Protein AF-A0A2N7VLW0-F1 (afdb_monomer_lite)

Structure (mmCIF, N/CA/C/O backbone):
data_AF-A0A2N7VLW0-F1
#
_entry.id   AF-A0A2N7VLW0-F1
#
loop_
_atom_site.group_PDB
_atom_site.id
_atom_site.type_symbol
_atom_site.label_atom_id
_atom_site.label_alt_id
_atom_site.label_comp_id
_atom_site.label_asym_id
_atom_site.label_entity_id
_atom_site.label_seq_id
_atom_site.pdbx_PDB_ins_code
_atom_site.Cartn_x
_atom_site.Cartn_y
_atom_site.Cartn_z
_atom_site.occupancy
_atom_site.B_iso_or_equiv
_atom_site.auth_seq_id
_atom_site.auth_comp_id
_atom_site.auth_asym_id
_atom_site.auth_atom_id
_atom_site.pdbx_PDB_model_num
ATOM 1 N N . MET A 1 1 ? -10.465 -4.801 9.282 1.00 83.06 1 MET A N 1
ATOM 2 C CA . MET A 1 1 ? -9.390 -5.533 10.003 1.00 83.06 1 MET A CA 1
ATOM 3 C C . MET A 1 1 ? -9.014 -4.703 11.207 1.00 83.06 1 MET A C 1
ATOM 5 O O . MET A 1 1 ? -8.911 -3.497 11.035 1.00 83.06 1 MET A O 1
ATOM 9 N N . ASP A 1 2 ? -8.808 -5.303 12.376 1.00 88.38 2 ASP A N 1
ATOM 10 C CA . ASP A 1 2 ? -8.513 -4.517 13.576 1.00 88.38 2 ASP A CA 1
ATOM 11 C C . ASP A 1 2 ? -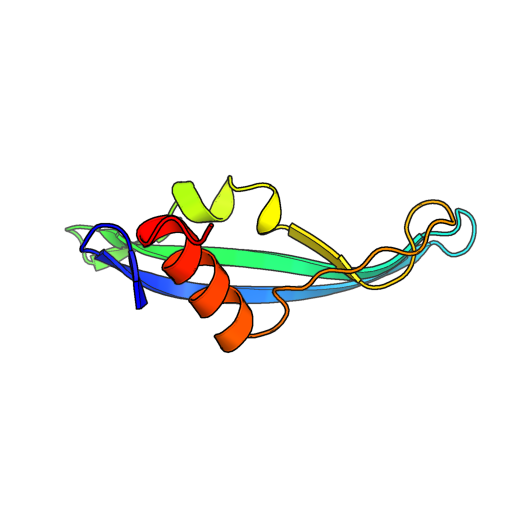7.013 -4.256 13.723 1.00 88.38 2 ASP A C 1
ATOM 13 O O . ASP A 1 2 ? -6.192 -5.176 13.684 1.00 88.38 2 ASP A O 1
ATOM 17 N N . LEU A 1 3 ? -6.664 -2.981 13.877 1.00 89.50 3 LEU A N 1
ATOM 18 C CA . LEU A 1 3 ? -5.338 -2.513 14.263 1.00 89.50 3 LEU A CA 1
ATOM 19 C C . LEU A 1 3 ? -5.496 -1.706 15.544 1.00 89.50 3 LEU A C 1
ATOM 21 O O . LEU A 1 3 ? -6.359 -0.835 15.598 1.00 89.50 3 LEU A O 1
ATOM 25 N N . GLU A 1 4 ? -4.687 -2.005 16.563 1.00 85.12 4 GLU A N 1
ATOM 26 C CA . GLU A 1 4 ? -4.691 -1.263 17.838 1.00 85.12 4 GLU A CA 1
ATOM 27 C C . GLU A 1 4 ? -6.098 -1.152 18.465 1.00 85.12 4 GLU A C 1
ATOM 29 O O . GLU A 1 4 ? -6.476 -0.133 19.034 1.00 85.12 4 GLU A O 1
ATOM 34 N N . GLY A 1 5 ? -6.909 -2.206 18.320 1.00 87.38 5 GLY A N 1
ATOM 35 C CA . GLY A 1 5 ? -8.279 -2.256 18.842 1.00 87.38 5 GLY A CA 1
ATOM 36 C C . GLY A 1 5 ? -9.321 -1.476 18.030 1.00 87.38 5 GLY A C 1
ATOM 37 O O . GLY A 1 5 ? -10.479 -1.442 18.433 1.00 87.38 5 GLY A O 1
ATOM 38 N N . LYS A 1 6 ? -8.953 -0.880 16.887 1.00 90.50 6 LYS A N 1
ATOM 39 C CA . LYS A 1 6 ? -9.873 -0.157 15.997 1.00 90.50 6 LYS A CA 1
ATOM 40 C C . LYS A 1 6 ? -10.058 -0.881 14.669 1.00 90.50 6 LYS A C 1
ATOM 42 O O . LYS A 1 6 ? -9.084 -1.264 14.013 1.00 90.50 6 LYS A O 1
ATOM 47 N N . THR A 1 7 ? -11.304 -1.008 14.221 1.00 93.06 7 THR A N 1
ATOM 48 C CA . THR A 1 7 ? -11.601 -1.539 12.889 1.00 93.06 7 THR A CA 1
ATOM 49 C C . THR A 1 7 ? -11.178 -0.548 11.815 1.00 93.06 7 THR A C 1
ATOM 51 O O . THR A 1 7 ? -11.615 0.598 11.785 1.00 93.06 7 THR A O 1
ATOM 54 N N . ASN A 1 8 ? -10.314 -1.020 10.922 1.00 95.12 8 ASN A N 1
ATOM 55 C CA . ASN A 1 8 ? -9.798 -0.260 9.797 1.00 95.12 8 ASN A CA 1
ATOM 56 C C . ASN A 1 8 ? -10.418 -0.727 8.478 1.00 95.12 8 ASN A C 1
ATOM 58 O O . ASN A 1 8 ? -10.550 -1.940 8.236 1.00 95.12 8 ASN A O 1
ATOM 62 N N . ILE A 1 9 ? -10.705 0.247 7.615 1.00 95.50 9 ILE A N 1
ATOM 63 C CA . ILE A 1 9 ? -10.992 0.078 6.188 1.00 95.50 9 ILE A CA 1
ATOM 64 C C . ILE A 1 9 ? -9.695 0.336 5.427 1.00 95.50 9 ILE A C 1
ATOM 66 O O . ILE A 1 9 ? -9.041 1.342 5.675 1.00 95.50 9 ILE A O 1
ATOM 70 N N . PHE A 1 10 ? -9.333 -0.557 4.509 1.00 96.19 10 PHE A N 1
ATOM 71 C CA . PHE A 1 10 ? -8.136 -0.420 3.679 1.00 96.19 10 PHE A CA 1
ATOM 72 C C . PHE A 1 10 ? -8.510 -0.154 2.228 1.00 96.19 10 PHE A C 1
ATOM 74 O O . PHE A 1 10 ? -9.424 -0.787 1.698 1.00 96.19 10 PHE A O 1
ATOM 81 N N . THR A 1 11 ? -7.737 0.707 1.577 1.00 97.31 11 THR A N 1
ATOM 82 C CA . THR A 1 11 ? -7.798 0.949 0.134 1.00 97.31 11 THR A CA 1
ATOM 83 C C . THR A 1 11 ? -6.422 0.734 -0.462 1.00 97.31 11 THR A C 1
ATOM 85 O O . THR A 1 11 ? -5.422 1.224 0.054 1.00 97.31 11 THR A O 1
ATOM 88 N N . ILE A 1 12 ? -6.377 -0.014 -1.559 1.00 97.88 12 ILE A N 1
ATOM 89 C CA . ILE A 1 12 ? -5.164 -0.246 -2.339 1.00 97.88 12 ILE A CA 1
ATOM 90 C C . ILE A 1 12 ? -5.423 0.405 -3.686 1.00 97.88 12 ILE A C 1
ATOM 92 O O . ILE A 1 12 ? -6.335 -0.008 -4.402 1.00 97.88 12 ILE A O 1
ATOM 96 N N . VAL A 1 13 ? -4.656 1.440 -4.003 1.00 97.94 13 VAL A N 1
ATOM 97 C CA . VAL A 1 13 ? -4.749 2.151 -5.277 1.00 97.94 13 VAL A CA 1
ATOM 98 C C . VAL A 1 13 ? -3.469 1.941 -6.063 1.00 97.94 13 VAL A C 1
ATOM 100 O O . VAL A 1 13 ? -2.394 1.776 -5.484 1.00 97.94 13 VAL A O 1
ATOM 103 N N . HIS A 1 14 ? -3.588 1.930 -7.386 1.00 97.94 14 HIS A N 1
ATOM 104 C CA . HIS A 1 14 ? -2.430 1.907 -8.258 1.00 97.94 14 HIS A CA 1
ATOM 105 C C . HIS A 1 14 ? -2.684 2.685 -9.540 1.00 97.94 14 HIS A C 1
ATOM 107 O O . HIS A 1 14 ? -3.821 2.798 -10.000 1.00 97.94 14 HIS A O 1
ATOM 113 N N . TRP A 1 15 ? -1.607 3.162 -10.147 1.00 98.12 15 TRP A N 1
ATOM 114 C CA . TRP A 1 15 ? -1.621 3.755 -11.478 1.00 98.12 15 TRP A CA 1
ATOM 115 C C . TRP A 1 15 ? -0.389 3.319 -12.262 1.00 98.12 15 TRP A C 1
ATOM 117 O O . TRP A 1 15 ? 0.644 2.965 -11.688 1.00 98.12 15 TRP A O 1
ATOM 127 N N . ASP A 1 16 ? -0.519 3.319 -13.585 1.00 98.19 16 ASP A N 1
ATOM 128 C CA . ASP A 1 16 ? 0.592 2.997 -14.468 1.00 98.19 16 ASP A CA 1
ATOM 129 C C . ASP A 1 16 ? 1.5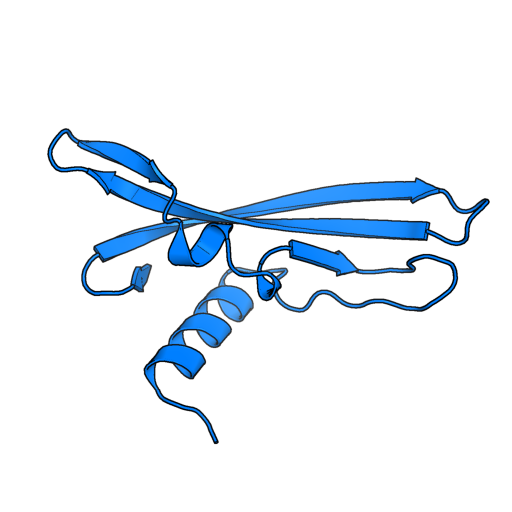53 4.194 -14.552 1.00 98.19 16 ASP A C 1
ATOM 131 O O . ASP A 1 16 ? 1.145 5.345 -14.714 1.00 98.19 16 ASP A O 1
ATOM 135 N N . VAL A 1 17 ? 2.848 3.910 -14.454 1.00 97.75 17 VAL A N 1
ATOM 136 C CA . VAL A 1 17 ? 3.951 4.849 -14.666 1.00 97.75 17 VAL A CA 1
ATOM 137 C C . VAL A 1 17 ? 4.674 4.429 -15.938 1.00 97.75 17 VAL A C 1
ATOM 139 O O . VAL A 1 17 ? 4.993 3.254 -16.121 1.00 97.75 17 VAL A O 1
ATOM 142 N N . ASN A 1 18 ? 4.939 5.379 -16.834 1.00 97.25 18 ASN A N 1
ATOM 143 C CA . ASN A 1 18 ? 5.583 5.099 -18.116 1.00 97.25 18 ASN A CA 1
ATOM 144 C C . ASN A 1 18 ? 6.578 6.199 -18.501 1.00 97.25 18 ASN A C 1
ATOM 146 O O . 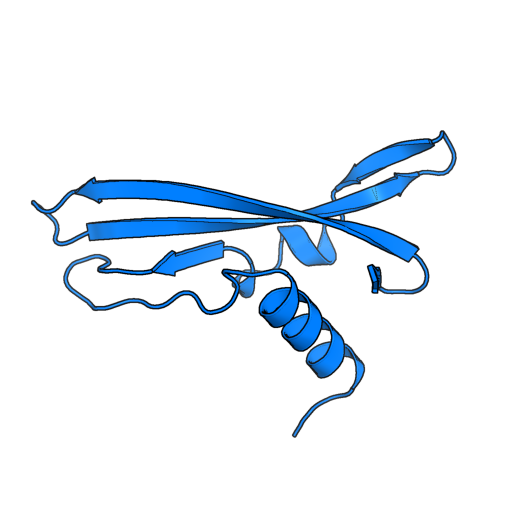ASN A 1 18 ? 6.343 6.992 -19.408 1.00 97.25 18 ASN A O 1
ATOM 150 N N . SER A 1 19 ? 7.716 6.205 -17.821 1.00 95.75 19 SER A N 1
ATOM 151 C CA . SER A 1 19 ? 8.864 7.076 -18.076 1.00 95.75 19 SER A CA 1
ATOM 152 C C . SER A 1 19 ? 10.061 6.236 -18.527 1.00 95.75 19 SER A C 1
ATOM 154 O O . SER A 1 19 ? 11.150 6.292 -17.957 1.00 95.75 19 SER A O 1
ATOM 156 N N . ARG A 1 20 ? 9.864 5.426 -19.577 1.00 93.12 20 ARG A N 1
ATOM 157 C CA . ARG A 1 20 ? 10.889 4.501 -20.103 1.00 93.12 20 ARG A CA 1
ATOM 158 C C . ARG A 1 20 ? 12.200 5.185 -20.496 1.00 93.12 20 ARG A C 1
ATOM 160 O O . ARG A 1 20 ? 13.239 4.544 -20.417 1.00 93.12 20 ARG A O 1
ATOM 167 N N . GLY A 1 21 ? 12.164 6.470 -20.863 1.00 96.00 21 GLY A N 1
ATOM 168 C CA . GLY A 1 21 ? 13.364 7.251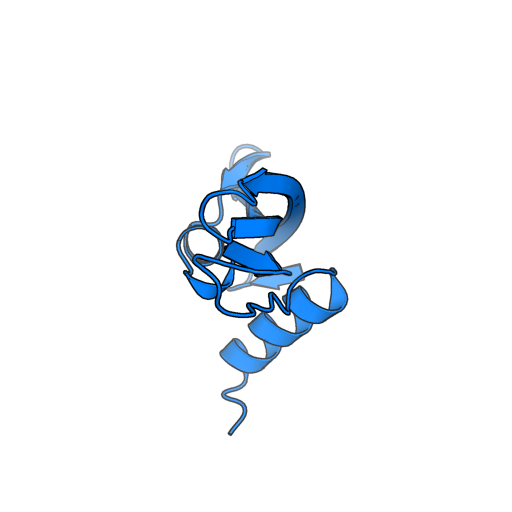 -21.194 1.00 96.00 21 GLY A CA 1
ATOM 169 C C . GLY A 1 21 ? 14.365 7.388 -20.040 1.00 96.00 21 GLY A C 1
ATOM 170 O O . GLY A 1 21 ? 15.551 7.547 -20.297 1.00 96.00 21 GLY A O 1
ATOM 171 N N . ILE A 1 22 ? 13.905 7.269 -18.791 1.00 95.44 22 ILE A N 1
ATOM 172 C CA . ILE A 1 22 ? 14.754 7.232 -17.588 1.00 95.44 22 ILE A CA 1
ATOM 173 C C . ILE A 1 22 ? 14.731 5.854 -16.910 1.00 95.44 22 ILE A C 1
ATOM 175 O O . ILE A 1 22 ? 15.094 5.728 -15.749 1.00 95.44 22 ILE A O 1
ATOM 179 N N . GLY A 1 23 ? 14.246 4.818 -17.603 1.00 96.38 23 GLY A N 1
ATOM 180 C CA . GLY A 1 23 ? 14.152 3.469 -17.045 1.00 96.38 23 GLY A CA 1
ATOM 181 C C . GLY A 1 23 ? 13.108 3.297 -15.936 1.00 96.38 23 GLY A C 1
ATOM 182 O O . GLY A 1 23 ? 13.183 2.314 -15.209 1.00 96.38 23 GLY A O 1
ATOM 183 N N . THR A 1 24 ? 12.128 4.202 -15.809 1.00 97.62 24 THR A N 1
ATOM 184 C CA . THR A 1 24 ? 11.078 4.119 -14.776 1.00 97.62 24 THR A CA 1
ATOM 185 C C . THR A 1 24 ? 9.729 3.775 -15.400 1.00 97.62 24 THR A C 1
ATOM 187 O O . THR A 1 24 ? 9.113 4.618 -16.051 1.00 97.62 24 THR A O 1
ATOM 190 N N . TYR A 1 25 ? 9.245 2.545 -15.239 1.00 98.12 25 TYR A N 1
ATOM 191 C CA . TYR A 1 25 ? 7.953 2.113 -15.785 1.00 98.12 25 TYR A CA 1
ATOM 192 C C . TYR A 1 25 ? 7.376 0.897 -15.055 1.00 98.12 25 TYR A C 1
ATOM 194 O O . TYR A 1 25 ? 8.112 0.025 -14.607 1.00 98.12 25 TYR A O 1
ATOM 202 N N . GLY A 1 26 ? 6.052 0.815 -14.943 1.00 97.94 26 GLY A N 1
ATOM 203 C CA . GLY A 1 26 ? 5.373 -0.236 -14.183 1.00 97.94 26 GLY A CA 1
ATOM 204 C C . GLY A 1 26 ? 4.119 0.288 -13.501 1.00 97.94 26 GLY A C 1
ATOM 205 O O . GLY A 1 26 ? 3.504 1.233 -13.986 1.00 97.94 26 GLY A O 1
ATOM 206 N N . LYS A 1 27 ? 3.753 -0.304 -12.366 1.00 98.31 27 LYS A N 1
ATOM 207 C CA . LYS A 1 27 ? 2.640 0.157 -11.530 1.00 98.31 27 LYS A CA 1
ATOM 208 C C . LYS A 1 27 ? 3.169 0.749 -10.240 1.00 98.31 27 LYS A C 1
ATOM 210 O O . LYS A 1 27 ? 3.939 0.101 -9.536 1.00 98.31 27 LYS A O 1
ATOM 215 N N . TYR A 1 28 ? 2.725 1.952 -9.915 1.00 98.06 28 TYR A N 1
ATOM 216 C CA . TYR A 1 28 ? 2.957 2.537 -8.605 1.00 98.06 28 TYR A CA 1
ATOM 217 C C . TYR A 1 28 ? 1.750 2.257 -7.720 1.00 98.06 28 TYR A C 1
ATOM 219 O O . TYR A 1 28 ? 0.618 2.500 -8.137 1.00 98.06 28 TYR A O 1
ATOM 227 N N . TYR A 1 29 ? 1.988 1.718 -6.531 1.00 98.31 29 TYR A N 1
ATOM 228 C CA . TYR A 1 29 ? 0.962 1.344 -5.568 1.00 98.31 29 TYR A CA 1
ATOM 229 C C . TYR A 1 29 ? 1.024 2.239 -4.342 1.00 98.31 29 TYR A C 1
ATOM 231 O O . TYR A 1 29 ? 2.105 2.583 -3.867 1.00 98.31 29 TYR A O 1
ATOM 239 N N . GLN A 1 30 ? -0.146 2.514 -3.775 1.00 98.00 30 GLN A N 1
ATOM 240 C CA . GLN A 1 30 ? -0.274 3.152 -2.475 1.00 98.00 30 GLN A CA 1
ATOM 241 C C . GLN A 1 30 ? -1.400 2.500 -1.673 1.00 98.00 30 GLN A C 1
ATOM 243 O O . GLN A 1 30 ? -2.493 2.240 -2.184 1.00 98.00 30 GLN A O 1
ATOM 248 N N . VAL A 1 31 ? -1.117 2.207 -0.407 1.00 97.88 31 VAL A N 1
ATOM 249 C CA . VAL A 1 31 ? -2.045 1.576 0.529 1.00 97.88 31 VAL A CA 1
ATOM 250 C C . VAL A 1 31 ? -2.438 2.588 1.593 1.00 97.88 31 VAL A C 1
ATOM 252 O O . VAL A 1 31 ? -1.597 3.116 2.315 1.00 97.88 31 VAL A O 1
ATOM 255 N N . TYR A 1 32 ? -3.739 2.817 1.712 1.00 97.38 32 TYR A N 1
ATOM 256 C CA . TYR A 1 32 ? -4.333 3.677 2.722 1.00 97.38 32 TYR A CA 1
ATOM 257 C C . TYR A 1 32 ? -5.119 2.847 3.728 1.00 97.38 32 TYR A C 1
ATOM 259 O O . TYR A 1 32 ? -5.600 1.749 3.426 1.00 97.38 32 TYR A O 1
ATOM 267 N N . ALA A 1 33 ? -5.289 3.406 4.921 1.00 96.94 33 ALA A N 1
ATOM 268 C CA . ALA A 1 33 ? -6.251 2.905 5.882 1.00 96.94 33 ALA A CA 1
ATOM 269 C C . ALA A 1 33 ? -6.994 4.048 6.557 1.00 96.94 33 ALA A C 1
ATOM 271 O O . ALA A 1 33 ? -6.450 5.135 6.749 1.00 96.94 33 ALA A O 1
ATOM 272 N N . TYR A 1 34 ? -8.229 3.761 6.946 1.00 96.88 34 TYR A N 1
ATOM 273 C CA . TYR A 1 34 ? -9.123 4.698 7.600 1.00 96.88 34 TYR A CA 1
ATOM 274 C C . TYR A 1 34 ? -9.763 4.044 8.815 1.00 96.88 34 TYR A C 1
ATOM 276 O O . TYR A 1 34 ? -10.122 2.863 8.782 1.00 96.88 34 TYR A O 1
ATOM 284 N N . VAL A 1 35 ? -9.943 4.838 9.863 1.00 96.31 35 VAL A N 1
ATOM 285 C CA . VAL A 1 35 ? -10.746 4.503 11.039 1.00 96.31 35 VAL A CA 1
ATOM 286 C C . VAL A 1 35 ? -11.909 5.474 11.137 1.00 96.31 35 VAL A C 1
ATOM 288 O O . VAL A 1 35 ? -11.863 6.580 10.601 1.00 96.31 35 VAL A O 1
ATOM 291 N N . THR A 1 36 ? -12.969 5.051 11.809 1.00 95.31 36 THR A N 1
ATOM 292 C CA . THR A 1 36 ? -14.078 5.942 12.148 1.00 95.31 36 THR A CA 1
ATOM 293 C C . THR A 1 36 ? -13.743 6.688 13.440 1.00 95.31 36 THR A C 1
ATOM 295 O O . THR A 1 36 ? -13.257 6.068 14.389 1.00 95.31 36 THR A O 1
ATOM 298 N N . ASP A 1 37 ? -13.945 8.002 13.463 1.00 92.38 37 ASP A N 1
ATOM 299 C CA . ASP A 1 37 ? -13.849 8.808 14.680 1.00 92.38 37 ASP A CA 1
ATOM 300 C C . ASP A 1 37 ? -15.129 8.715 15.532 1.00 92.38 37 ASP A C 1
ATOM 302 O O . ASP A 1 37 ? -16.120 8.093 15.141 1.00 92.38 37 ASP A O 1
ATOM 306 N N . ASP A 1 38 ? -15.127 9.358 16.700 1.00 91.62 38 ASP A N 1
ATOM 307 C CA . ASP A 1 38 ? -16.271 9.353 17.624 1.00 91.62 38 ASP A CA 1
ATOM 308 C C . ASP A 1 38 ? -17.521 10.046 17.040 1.00 91.62 38 ASP A C 1
ATOM 310 O O . ASP A 1 38 ? -18.621 9.909 17.575 1.00 91.62 38 ASP A O 1
ATOM 314 N N . GLN A 1 39 ? -17.372 10.787 15.936 1.00 93.25 39 GLN A N 1
ATOM 315 C CA . GLN A 1 39 ? -18.451 11.461 15.213 1.00 93.25 39 GLN A CA 1
ATOM 316 C C . GLN A 1 39 ? -18.921 10.679 13.975 1.00 93.25 39 GLN A C 1
ATOM 318 O O . GLN A 1 39 ? -19.759 11.177 13.221 1.00 93.25 39 GLN A O 1
ATOM 323 N N . GLY A 1 40 ? -18.398 9.472 13.739 1.00 90.25 40 GLY A N 1
ATOM 324 C CA . GLY A 1 40 ? -18.769 8.654 12.587 1.00 90.25 40 GLY A CA 1
ATOM 325 C C . GLY A 1 40 ? -18.045 9.013 11.283 1.00 90.25 40 GLY A C 1
ATOM 326 O O . GLY A 1 40 ? -18.398 8.476 10.233 1.00 90.25 40 GLY A O 1
ATOM 327 N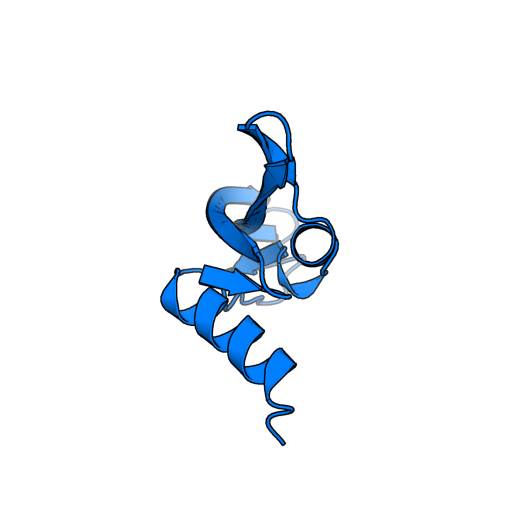 N . LYS A 1 41 ? -17.053 9.912 11.299 1.00 94.88 41 LYS A N 1
ATOM 328 C CA . LYS A 1 41 ? -16.303 10.314 10.101 1.00 94.88 41 LYS A CA 1
ATOM 329 C C . LYS A 1 41 ? -15.118 9.392 9.865 1.00 94.88 41 LYS A C 1
ATOM 331 O O . LYS A 1 41 ? -14.441 8.971 10.800 1.00 94.88 41 LYS A O 1
ATOM 336 N N . LEU A 1 42 ? -14.830 9.117 8.594 1.00 94.56 42 LEU A N 1
ATOM 337 C CA . LEU A 1 42 ? -13.608 8.420 8.210 1.00 94.56 42 LEU A CA 1
ATOM 338 C C . LEU A 1 42 ? -12.420 9.377 8.283 1.00 94.56 42 LEU A C 1
ATOM 340 O O . LEU A 1 42 ? -12.381 10.387 7.581 1.00 94.56 42 LEU A O 1
ATOM 344 N N . ILE A 1 43 ? -11.444 9.023 9.111 1.00 96.25 43 ILE A N 1
ATOM 345 C CA . ILE A 1 43 ? -10.158 9.707 9.227 1.00 96.25 43 ILE A CA 1
ATOM 346 C C . ILE A 1 43 ? -9.033 8.732 8.888 1.00 96.25 43 ILE A C 1
ATOM 348 O O . ILE A 1 43 ? -9.141 7.529 9.133 1.00 96.25 43 ILE A O 1
ATOM 352 N N . GLU A 1 44 ? -7.951 9.236 8.300 1.00 96.44 44 GLU A N 1
ATOM 353 C CA . GLU A 1 44 ? -6.797 8.406 7.951 1.00 96.44 44 GLU A CA 1
ATOM 354 C C . GLU A 1 44 ? -6.150 7.798 9.195 1.00 96.44 44 GLU A C 1
ATOM 356 O O . GLU A 1 44 ? -5.868 8.486 10.179 1.00 96.44 44 GLU A O 1
ATOM 361 N N . ASN A 1 45 ? -5.827 6.511 9.117 1.00 95.56 45 ASN A N 1
ATOM 362 C CA . ASN A 1 45 ? -4.934 5.887 10.071 1.00 95.56 45 ASN A CA 1
ATOM 363 C C . ASN A 1 45 ? -3.479 6.184 9.681 1.00 95.56 45 ASN A C 1
ATOM 365 O O . ASN A 1 45 ? -2.876 5.486 8.861 1.00 95.56 45 ASN A O 1
ATOM 369 N N . LYS A 1 46 ? -2.911 7.220 10.301 1.00 94.12 46 LYS A N 1
ATOM 370 C CA . LYS A 1 46 ? -1.543 7.686 10.040 1.00 94.12 46 LYS A CA 1
ATOM 371 C C . LYS A 1 46 ? -0.468 6.621 10.268 1.00 94.12 46 LYS A C 1
ATOM 373 O O . LYS A 1 46 ? 0.507 6.600 9.528 1.00 94.12 46 LYS A O 1
ATOM 378 N N . SER A 1 47 ? -0.662 5.666 11.185 1.00 91.94 47 SER A N 1
ATOM 379 C CA . SER A 1 47 ? 0.324 4.589 11.395 1.00 91.94 47 SER A CA 1
ATOM 380 C C . SER A 1 47 ? 0.451 3.639 10.196 1.00 91.94 47 SER A C 1
ATOM 382 O O . SER A 1 47 ? 1.479 2.978 10.028 1.00 91.94 47 SER A O 1
ATOM 384 N N . VAL A 1 48 ? -0.581 3.584 9.347 1.00 93.38 48 VAL A N 1
ATOM 385 C CA . VAL A 1 48 ? -0.551 2.883 8.060 1.00 93.38 48 VAL A CA 1
ATOM 386 C C . VAL A 1 48 ? -0.051 3.816 6.966 1.00 93.38 48 VAL A C 1
ATOM 388 O O . VAL A 1 48 ? 0.891 3.458 6.272 1.00 93.38 48 VAL A O 1
ATOM 391 N N . VAL A 1 49 ? -0.654 4.997 6.817 1.00 93.69 49 VAL A N 1
ATOM 392 C CA . VAL A 1 49 ? -0.369 5.906 5.691 1.00 93.69 49 VAL A CA 1
ATOM 393 C C . VAL A 1 49 ? 1.085 6.391 5.688 1.00 93.69 49 VAL A C 1
ATOM 395 O O . VAL A 1 49 ? 1.702 6.440 4.628 1.00 93.69 49 VAL A O 1
ATOM 398 N N . ASP A 1 50 ? 1.659 6.672 6.859 1.00 94.81 50 ASP A N 1
ATOM 399 C CA . ASP A 1 50 ? 3.029 7.187 6.979 1.00 94.81 50 ASP A CA 1
ATOM 400 C C . ASP A 1 50 ? 4.085 6.061 6.976 1.00 94.81 50 ASP A C 1
ATOM 402 O O . ASP A 1 50 ? 5.291 6.309 7.028 1.00 94.81 50 ASP A O 1
ATOM 406 N N . ASN A 1 51 ? 3.660 4.794 6.921 1.00 94.44 51 ASN A N 1
ATOM 407 C CA . ASN A 1 51 ? 4.572 3.662 6.837 1.00 94.44 51 ASN A CA 1
ATOM 408 C C . ASN A 1 51 ? 5.138 3.557 5.416 1.00 94.44 51 ASN A C 1
ATOM 410 O O . ASN A 1 51 ? 4.413 3.244 4.475 1.00 94.44 51 ASN A O 1
ATOM 414 N N . SER A 1 52 ? 6.454 3.729 5.272 1.00 94.38 52 SER A N 1
ATOM 415 C CA . SER A 1 52 ? 7.148 3.686 3.976 1.00 94.38 52 SER A CA 1
ATOM 416 C C . SER A 1 52 ? 6.942 2.386 3.196 1.00 94.38 52 SER A C 1
ATOM 418 O O . SER A 1 52 ? 7.014 2.394 1.974 1.00 94.38 52 SER A O 1
ATOM 420 N N . ALA A 1 53 ? 6.628 1.276 3.871 1.00 94.94 53 ALA A N 1
ATOM 421 C CA . ALA A 1 53 ? 6.310 0.014 3.211 1.00 94.94 53 ALA A CA 1
ATOM 422 C C . ALA A 1 53 ? 4.953 0.033 2.478 1.00 94.94 53 ALA A C 1
ATOM 424 O O . ALA A 1 53 ? 4.684 -0.874 1.700 1.00 94.94 53 ALA A O 1
ATOM 425 N N . MET A 1 54 ? 4.074 1.007 2.742 1.00 96.62 54 MET A N 1
ATOM 426 C CA . MET A 1 54 ? 2.722 1.099 2.167 1.00 96.62 54 MET A CA 1
ATOM 427 C C . MET A 1 54 ? 2.675 1.829 0.822 1.00 96.62 54 MET A C 1
ATOM 429 O O . MET A 1 54 ? 1.598 2.030 0.266 1.00 96.62 54 MET A O 1
ATOM 433 N N . THR A 1 55 ? 3.829 2.195 0.276 1.00 97.12 55 THR A N 1
ATOM 434 C CA . THR A 1 55 ? 3.947 2.767 -1.060 1.00 97.12 55 THR A CA 1
ATOM 435 C C . THR A 1 55 ? 5.127 2.142 -1.788 1.00 97.12 55 THR A C 1
ATOM 437 O O . THR A 1 55 ? 6.109 1.749 -1.157 1.00 97.12 55 THR A O 1
ATOM 440 N N . GLY A 1 56 ? 5.039 2.008 -3.106 1.00 97.19 56 GLY A N 1
ATOM 441 C CA . GLY A 1 56 ? 6.150 1.474 -3.881 1.00 97.19 56 GLY A CA 1
ATOM 442 C C . GLY A 1 56 ? 5.799 1.092 -5.306 1.00 97.19 56 GLY A C 1
ATOM 443 O O . GLY A 1 56 ? 4.642 1.113 -5.726 1.00 97.19 56 GLY A O 1
ATOM 444 N N . MET A 1 57 ? 6.840 0.739 -6.050 1.00 97.75 57 MET A N 1
ATOM 445 C CA . MET A 1 57 ? 6.757 0.409 -7.463 1.00 97.75 57 MET A CA 1
ATOM 446 C C . MET A 1 57 ? 6.835 -1.100 -7.692 1.00 97.75 57 MET A C 1
ATOM 448 O O . MET A 1 57 ? 7.573 -1.811 -7.020 1.00 97.75 57 MET A O 1
ATOM 452 N N . ASP A 1 58 ? 6.066 -1.577 -8.662 1.00 98.06 58 ASP A N 1
ATOM 453 C CA . ASP A 1 58 ? 6.161 -2.918 -9.228 1.00 98.06 58 ASP A CA 1
ATOM 454 C C . ASP A 1 58 ? 6.487 -2.760 -10.719 1.00 98.06 58 ASP A C 1
ATOM 456 O O . ASP A 1 58 ? 5.646 -2.295 -11.497 1.00 98.06 58 ASP A O 1
ATOM 460 N N . GLY A 1 59 ? 7.726 -3.057 -11.110 1.00 97.75 59 GLY A N 1
ATOM 461 C CA . GLY A 1 59 ? 8.261 -2.776 -12.442 1.00 97.75 59 GLY A CA 1
ATOM 462 C C . GLY A 1 59 ? 9.727 -2.358 -12.384 1.00 97.75 59 GLY A C 1
ATOM 463 O O . GLY A 1 59 ? 10.534 -3.044 -11.776 1.00 97.75 59 GLY A O 1
ATOM 464 N N . TYR A 1 60 ? 10.073 -1.238 -13.012 1.00 98.00 60 TYR A N 1
ATOM 465 C CA . TYR A 1 60 ? 11.428 -0.689 -13.023 1.00 98.00 60 TYR A CA 1
ATOM 466 C C . TYR A 1 60 ? 11.443 0.749 -12.525 1.00 98.00 60 TYR A C 1
ATOM 468 O O . TYR A 1 60 ? 10.577 1.535 -12.907 1.00 98.00 60 TYR A O 1
ATOM 476 N N . GLN A 1 61 ? 12.445 1.100 -11.729 1.00 96.88 61 GLN A N 1
ATOM 477 C CA . GLN A 1 61 ? 12.693 2.445 -11.235 1.00 96.88 61 GLN A CA 1
ATOM 478 C C . GLN A 1 61 ? 14.153 2.803 -11.511 1.00 96.88 61 GLN A C 1
ATOM 480 O O . GLN A 1 61 ? 15.054 2.119 -11.046 1.00 96.88 61 GLN A O 1
ATOM 485 N N . GLU A 1 62 ? 14.380 3.851 -12.306 1.00 95.81 62 GLU A N 1
ATOM 486 C CA . GLU A 1 62 ? 15.726 4.327 -12.670 1.00 95.81 62 GLU A CA 1
ATOM 487 C C . GLU A 1 62 ? 16.623 3.236 -13.291 1.00 95.81 62 GLU A C 1
ATOM 489 O O . GLU A 1 62 ? 17.840 3.230 -13.141 1.00 95.81 62 GLU A O 1
ATOM 494 N N . GLY A 1 63 ? 16.010 2.303 -14.029 1.00 96.00 63 GLY A N 1
ATOM 495 C CA . GLY A 1 63 ? 16.700 1.186 -14.679 1.00 96.00 63 GLY A CA 1
ATOM 496 C C . GLY A 1 63 ? 16.867 -0.060 -13.808 1.00 96.00 63 GLY A C 1
ATOM 497 O O . GLY A 1 63 ? 17.221 -1.111 -14.340 1.00 96.00 63 GLY A O 1
ATOM 498 N N . GLU A 1 64 ? 16.548 0.012 -12.517 1.00 97.38 64 GLU A N 1
ATOM 499 C CA . GLU A 1 64 ? 16.579 -1.129 -11.602 1.00 97.38 64 GLU A CA 1
ATOM 500 C C . GLU A 1 64 ? 15.197 -1.773 -11.474 1.00 97.38 64 GLU A C 1
ATOM 502 O O . GLU A 1 64 ? 14.177 -1.086 -11.416 1.00 97.38 64 GLU A O 1
ATOM 507 N N . GLU A 1 65 ? 15.145 -3.105 -11.438 1.00 97.44 65 GLU A N 1
ATOM 508 C CA . GLU A 1 65 ? 13.896 -3.822 -11.178 1.00 97.44 65 GLU A CA 1
ATOM 509 C C . GLU A 1 65 ? 13.454 -3.594 -9.724 1.00 97.44 65 GLU A C 1
ATOM 511 O O . GLU A 1 65 ? 14.238 -3.713 -8.784 1.00 97.44 65 GLU A O 1
ATOM 516 N N . SER A 1 66 ? 12.178 -3.272 -9.540 1.00 97.44 66 SER A N 1
ATOM 517 C CA . SER A 1 66 ? 11.553 -2.980 -8.255 1.00 97.44 66 SER A CA 1
ATOM 518 C C . SER A 1 66 ? 10.274 -3.795 -8.110 1.00 97.44 66 SER A C 1
ATOM 520 O O . SER A 1 66 ? 9.527 -3.996 -9.071 1.00 97.44 66 SER A O 1
ATOM 522 N N . SER A 1 67 ? 10.012 -4.279 -6.899 1.00 97.50 67 SER A N 1
ATOM 523 C CA . SER A 1 67 ? 8.822 -5.076 -6.611 1.00 97.50 67 SER A CA 1
ATOM 524 C C . SER A 1 67 ? 8.079 -4.534 -5.402 1.00 97.50 67 SER A C 1
ATOM 526 O O . SER A 1 67 ? 8.668 -4.226 -4.363 1.00 97.50 67 SER A O 1
ATOM 528 N N . PHE A 1 68 ? 6.753 -4.472 -5.523 1.00 97.75 68 PHE A N 1
ATOM 529 C CA . PHE A 1 68 ? 5.879 -4.080 -4.426 1.00 97.75 68 PHE A CA 1
ATOM 530 C C . PHE A 1 68 ? 5.030 -5.278 -3.992 1.00 97.75 68 PHE A C 1
ATOM 532 O O . PHE A 1 68 ? 4.218 -5.771 -4.780 1.00 97.75 68 PHE A O 1
ATOM 539 N N . PRO A 1 69 ? 5.176 -5.784 -2.754 1.00 96.00 69 PRO A N 1
ATOM 540 C CA . PRO A 1 69 ? 4.503 -7.015 -2.342 1.00 96.00 69 PRO A CA 1
ATOM 541 C C . PRO A 1 69 ? 3.041 -6.807 -1.918 1.00 96.00 69 PRO A C 1
ATOM 543 O O . PRO A 1 69 ? 2.252 -7.750 -1.958 1.00 96.00 69 PRO A O 1
ATOM 546 N N . TYR A 1 70 ? 2.630 -5.596 -1.525 1.00 96.69 70 TYR A N 1
ATOM 547 C CA . TYR A 1 70 ? 1.339 -5.364 -0.858 1.00 96.69 70 TYR A CA 1
ATOM 548 C C . TYR A 1 70 ? 0.190 -5.024 -1.820 1.00 96.69 70 TYR A C 1
ATOM 550 O O . TYR A 1 70 ? -0.622 -4.139 -1.567 1.00 96.69 70 TYR A O 1
ATOM 558 N N . LYS A 1 71 ? 0.098 -5.772 -2.922 1.00 96.38 71 LYS A N 1
ATOM 559 C CA . LYS A 1 71 ? -0.844 -5.537 -4.035 1.00 96.38 71 LYS A CA 1
ATOM 560 C C . LYS A 1 71 ? -2.270 -6.021 -3.758 1.00 96.38 71 LYS A C 1
ATOM 562 O O . LYS A 1 71 ? -3.187 -5.723 -4.514 1.00 96.38 71 LYS A O 1
ATOM 567 N N . THR A 1 72 ? -2.469 -6.797 -2.691 1.00 96.31 72 THR A N 1
ATOM 568 C CA . THR A 1 72 ? -3.758 -7.420 -2.358 1.00 96.31 72 THR A CA 1
ATOM 569 C C . THR A 1 72 ? -4.117 -7.254 -0.883 1.00 96.31 72 THR A C 1
ATOM 571 O O . THR A 1 72 ? -3.250 -7.082 -0.020 1.00 96.31 72 THR A O 1
ATOM 574 N N . ALA A 1 73 ? -5.404 -7.401 -0.563 1.00 94.62 73 ALA A N 1
ATOM 575 C CA . ALA A 1 73 ? -5.876 -7.390 0.821 1.00 94.62 73 ALA A CA 1
ATOM 576 C C . ALA A 1 73 ? -5.202 -8.475 1.687 1.00 94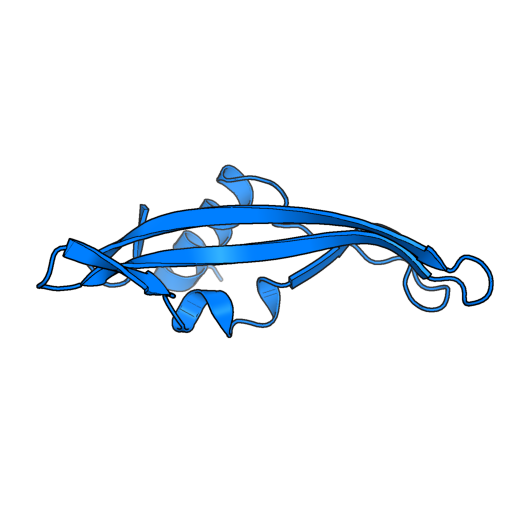.62 73 ALA A C 1
ATOM 578 O O . ALA A 1 73 ? -4.909 -8.241 2.860 1.00 94.62 73 ALA A O 1
ATOM 579 N N . GLY A 1 74 ? -4.915 -9.653 1.117 1.00 94.94 74 GLY A N 1
ATOM 580 C CA . GLY A 1 74 ? -4.263 -10.757 1.827 1.00 94.94 74 GLY A CA 1
ATOM 581 C C . GLY A 1 74 ? -2.821 -10.439 2.228 1.00 94.94 74 GLY A C 1
ATOM 582 O O . GLY A 1 74 ? -2.431 -10.666 3.376 1.00 94.94 74 GLY A O 1
ATOM 583 N N . THR A 1 75 ? -2.047 -9.852 1.313 1.00 95.19 75 THR A N 1
ATOM 584 C CA . THR A 1 75 ? -0.655 -9.445 1.563 1.00 95.19 75 THR A CA 1
ATOM 585 C C . THR A 1 75 ? -0.571 -8.302 2.575 1.00 95.19 75 THR A C 1
ATOM 587 O O . THR A 1 75 ? 0.239 -8.369 3.498 1.00 95.19 75 THR A O 1
ATOM 590 N N . VAL A 1 76 ? -1.466 -7.308 2.481 1.00 95.12 76 VAL A N 1
ATOM 591 C CA . VAL A 1 76 ? -1.552 -6.200 3.452 1.00 95.12 76 VAL A CA 1
ATOM 592 C C . VAL A 1 76 ? -1.912 -6.728 4.843 1.00 95.12 76 VAL A C 1
ATOM 594 O O . VAL A 1 76 ? -1.242 -6.422 5.828 1.00 95.12 76 VAL A O 1
ATOM 597 N N . ARG A 1 77 ? -2.931 -7.592 4.938 1.00 93.31 77 ARG A N 1
ATOM 598 C CA . ARG A 1 77 ? -3.336 -8.208 6.210 1.00 93.31 77 ARG A CA 1
ATOM 599 C C . ARG A 1 77 ? -2.199 -8.997 6.854 1.00 93.31 77 ARG A C 1
ATOM 601 O O . ARG A 1 77 ? -2.028 -8.936 8.070 1.00 93.31 77 ARG A O 1
ATOM 608 N N . SER A 1 78 ? -1.442 -9.744 6.054 1.00 92.88 78 SER A N 1
ATOM 609 C CA . SER A 1 78 ? -0.327 -10.561 6.544 1.00 92.88 78 SER A CA 1
ATOM 610 C C . SER A 1 78 ? 0.797 -9.693 7.112 1.00 92.88 78 SER A C 1
ATOM 612 O O . SER A 1 78 ? 1.259 -9.963 8.217 1.00 92.88 78 SER A O 1
ATOM 614 N N . PHE A 1 79 ? 1.157 -8.600 6.431 1.00 92.56 79 PHE A N 1
ATOM 615 C CA . PHE A 1 79 ? 2.163 -7.644 6.906 1.00 92.56 79 PHE A CA 1
ATOM 616 C C . PHE A 1 79 ? 1.856 -7.117 8.314 1.00 92.56 79 PHE A C 1
ATOM 618 O O . PHE A 1 79 ? 2.689 -7.196 9.221 1.00 92.56 79 PHE A O 1
ATOM 625 N N . PHE A 1 80 ? 0.632 -6.627 8.525 1.00 89.94 80 PHE A N 1
ATOM 626 C CA . PHE A 1 80 ? 0.254 -6.046 9.810 1.00 89.94 80 PHE A CA 1
ATOM 627 C C . PHE A 1 80 ? 0.072 -7.087 10.920 1.00 89.94 80 PHE A C 1
ATOM 629 O O . PHE A 1 80 ? 0.391 -6.801 12.075 1.00 89.94 80 PHE A O 1
ATOM 636 N N . LYS A 1 81 ? -0.360 -8.310 10.589 1.00 87.50 81 LYS A N 1
ATOM 637 C CA . LYS A 1 81 ? -0.370 -9.421 11.551 1.00 87.50 81 LYS A CA 1
ATOM 638 C C . LYS A 1 81 ? 1.041 -9.793 12.010 1.00 87.50 81 LYS A C 1
ATOM 640 O O . LYS A 1 81 ? 1.262 -9.947 13.208 1.00 87.50 81 LYS A O 1
ATOM 645 N N . CYS A 1 82 ? 2.000 -9.889 11.088 1.00 78.88 82 CYS A N 1
ATOM 646 C CA . CYS A 1 82 ? 3.391 -10.202 11.425 1.00 78.88 82 CYS A CA 1
ATOM 647 C C . CYS A 1 82 ? 4.040 -9.117 12.297 1.00 78.88 82 CYS A C 1
ATOM 649 O O . CYS A 1 82 ? 4.775 -9.447 13.229 1.00 78.88 82 CYS A O 1
ATOM 651 N N . LYS A 1 83 ? 3.732 -7.830 12.058 1.00 66.75 83 LYS A N 1
ATOM 652 C CA . LYS A 1 83 ? 4.194 -6.728 12.922 1.00 66.75 83 LYS A CA 1
ATOM 653 C C . LYS A 1 83 ? 3.648 -6.822 14.349 1.00 66.75 83 LYS A C 1
ATOM 655 O O . LYS A 1 83 ? 4.402 -6.589 15.288 1.00 66.75 83 LYS A O 1
ATOM 660 N N . GLN A 1 84 ? 2.374 -7.181 14.522 1.00 60.00 84 GLN A N 1
ATOM 661 C CA . GLN A 1 84 ? 1.786 -7.379 15.855 1.00 60.00 84 GLN A CA 1
ATOM 662 C C . GLN A 1 84 ? 2.394 -8.590 16.581 1.00 60.00 84 GLN A C 1
ATOM 664 O O . GLN A 1 84 ? 2.544 -8.561 17.799 1.00 60.00 84 GLN A O 1
ATOM 669 N N . ALA A 1 85 ? 2.775 -9.633 15.839 1.00 60.59 85 ALA A N 1
ATOM 670 C CA . ALA A 1 85 ? 3.251 -10.896 16.397 1.00 60.59 85 ALA A CA 1
ATOM 671 C C . ALA A 1 85 ? 4.781 -11.012 16.567 1.00 60.59 85 ALA A C 1
ATOM 673 O O . ALA A 1 85 ? 5.231 -12.025 17.094 1.00 60.59 85 ALA A O 1
ATOM 674 N N . LYS A 1 86 ? 5.589 -10.019 16.144 1.00 55.69 86 LYS A N 1
ATOM 675 C CA . LYS A 1 86 ? 7.063 -10.140 16.031 1.00 55.69 86 LYS A CA 1
ATOM 676 C C . LYS A 1 86 ? 7.461 -11.465 15.363 1.00 55.69 86 LYS A C 1
ATOM 678 O O . LYS A 1 86 ? 8.096 -12.316 15.985 1.00 55.69 86 LYS A O 1
ATOM 683 N N . CYS A 1 87 ? 7.076 -11.663 14.105 1.00 49.28 87 CYS A N 1
ATOM 684 C CA . CYS A 1 87 ? 7.619 -12.788 13.344 1.00 49.28 87 CYS A CA 1
ATOM 685 C C . CYS A 1 87 ? 9.148 -12.636 13.242 1.00 49.28 87 CYS A C 1
ATOM 687 O O . CYS A 1 87 ? 9.628 -11.639 12.702 1.00 49.28 87 CYS A O 1
ATOM 689 N N . LYS A 1 88 ? 9.870 -13.584 13.854 1.00 42.03 88 LYS A N 1
ATOM 690 C CA . LYS A 1 88 ? 11.313 -13.800 13.694 1.00 42.03 88 LYS A CA 1
ATOM 691 C C . LYS A 1 88 ? 11.601 -14.446 12.349 1.00 42.03 88 LYS A C 1
ATOM 693 O O . LYS A 1 88 ? 10.770 -15.286 11.937 1.00 42.03 88 LYS A O 1
#

Organism: NCBI:txid564714

Radius of gyration: 15.19 Å; chains: 1; bounding box: 36×25×40 Å

Foldseek 3Di:
DDDPNFDKDKDKDWDWDDPVVQFDTAIKIAMWIWTADPVRDTDTPCVQRVPPLRIDGQQTDRNHGTHRQPRDPVSVVVVRVCVVVVDD

Sequence (88 aa):
MDLEGKTNIFTIVHWDVNSRGIGTYGKYYQVYAYVTDDQGKLIENKSVVDNSAMTGMDGYQEGEESSFPYKTAGTVRSFFKCKQAKCK

Secondary structure (DSSP, 8-state):
-EETTEE-EEEEEEEEEEEGGGTEEEEEEEEEEEEE-TTS-EEE-HHHHT-GGGEEEEEEETTEEE-----SHHHHHHHHHHHHHT--

pLDDT: mean 92.27, std 10.69, range [42.03, 98.31]